Protein AF-F7XCB4-F1 (afdb_monomer_lite)

Sequence (61 aa):
MKSVEETYGIDNLHLTVARGYVAKLLANTRITRWLSYHRQEYLGEFQKIAEIDPQPEALDA

Foldseek 3Di:
DPVVVVVVVVVVVVLVVVLVVLVVQCVPPVNVVVCVVPPVVVNVVSCVSNVVPPPDPDDDD

Organism: Sinorhizobium meliloti (strain SM11) (NCBI:txid707241)

Secondary structure (DSSP, 8-state):
--TTHHHHHHHHHHHHHHHHHHHHHHT-HHHHHHHHHH-HHHHHHHHHHTT----------

pLDDT: mean 72.77, std 16.21, range [45.16, 93.12]

Radius of gyration: 15.94 Å; chains: 1; bounding box: 25×34×48 Å

Structure (mmCIF, N/CA/C/O backbone):
data_AF-F7XCB4-F1
#
_entry.id   AF-F7XCB4-F1
#
loop_
_atom_site.group_PDB
_atom_site.id
_atom_site.type_symbol
_atom_site.label_atom_id
_atom_site.label_alt_id
_atom_site.label_comp_id
_atom_site.label_asym_id
_atom_site.label_entity_id
_atom_site.label_seq_id
_atom_site.pdbx_PDB_ins_code
_atom_site.Cartn_x
_atom_site.Cartn_y
_atom_site.Cartn_z
_atom_site.occupancy
_atom_site.B_iso_or_equiv
_atom_site.auth_seq_id
_atom_site.auth_comp_id
_atom_site.auth_asym_id
_atom_site.auth_atom_id
_atom_site.pdbx_PDB_model_num
ATOM 1 N N . MET A 1 1 ? 4.177 -2.770 -35.928 1.00 48.22 1 MET A N 1
ATOM 2 C CA . MET A 1 1 ? 3.709 -3.427 -34.690 1.00 48.22 1 MET A CA 1
ATOM 3 C C . MET A 1 1 ? 4.931 -3.889 -33.912 1.00 48.22 1 MET A C 1
ATOM 5 O O . MET A 1 1 ? 5.422 -4.971 -34.175 1.00 48.22 1 MET A O 1
ATOM 9 N N . LYS A 1 2 ? 5.516 -2.998 -33.107 1.00 49.91 2 LYS A N 1
ATOM 10 C CA . LYS A 1 2 ? 6.674 -3.289 -32.232 1.00 49.91 2 LYS A CA 1
ATOM 11 C C . LYS A 1 2 ? 6.785 -2.275 -31.086 1.00 49.91 2 LYS A C 1
ATOM 13 O O . LYS A 1 2 ? 7.305 -2.581 -30.032 1.00 49.91 2 LYS A O 1
ATOM 18 N N . SER A 1 3 ? 6.196 -1.090 -31.261 1.00 49.47 3 SER A N 1
ATOM 19 C CA . SER A 1 3 ? 6.201 -0.019 -30.255 1.00 49.47 3 SER A CA 1
ATOM 20 C C . SER A 1 3 ? 5.168 -0.160 -29.129 1.00 49.47 3 SER A C 1
ATOM 22 O O . SER A 1 3 ? 5.154 0.678 -28.243 1.00 49.47 3 SER A O 1
ATOM 24 N N . VAL A 1 4 ? 4.292 -1.172 -29.150 1.00 49.25 4 VAL A N 1
ATOM 25 C CA . VAL A 1 4 ? 3.335 -1.424 -28.048 1.00 49.25 4 VAL A CA 1
ATOM 26 C C . VAL A 1 4 ? 3.919 -2.396 -27.018 1.00 49.25 4 VAL A C 1
ATOM 28 O O . VAL A 1 4 ? 3.607 -2.300 -25.840 1.00 49.25 4 VAL A O 1
ATOM 31 N N . GLU A 1 5 ? 4.817 -3.294 -27.428 1.00 52.78 5 GLU A N 1
ATOM 32 C CA . GLU A 1 5 ? 5.387 -4.327 -26.552 1.00 52.78 5 GLU A CA 1
ATOM 33 C C . GLU A 1 5 ? 6.444 -3.761 -25.584 1.00 52.78 5 GLU A C 1
ATOM 35 O O . GLU A 1 5 ? 6.537 -4.205 -24.442 1.00 52.78 5 GLU A O 1
ATOM 40 N N . GLU A 1 6 ? 7.192 -2.730 -25.994 1.00 50.28 6 GLU A N 1
ATOM 41 C CA . GLU A 1 6 ? 8.224 -2.096 -25.154 1.00 50.28 6 GLU A CA 1
ATOM 42 C C . GLU A 1 6 ? 7.647 -1.234 -24.018 1.00 50.28 6 GLU A C 1
ATOM 44 O O . GLU A 1 6 ? 8.216 -1.196 -22.927 1.00 50.28 6 GLU A O 1
ATOM 49 N N . THR A 1 7 ? 6.489 -0.597 -24.217 1.00 50.78 7 THR A N 1
ATOM 50 C CA . THR A 1 7 ? 5.807 0.165 -23.154 1.00 50.78 7 THR A CA 1
ATOM 51 C C . THR A 1 7 ? 5.169 -0.768 -22.118 1.00 50.78 7 THR A C 1
ATOM 53 O O . THR A 1 7 ? 5.219 -0.492 -20.920 1.00 50.78 7 THR A O 1
ATOM 56 N N . TYR A 1 8 ? 4.689 -1.941 -22.547 1.00 48.84 8 TYR A N 1
ATOM 57 C CA . TYR A 1 8 ? 4.111 -2.949 -21.654 1.00 48.84 8 TYR A CA 1
ATOM 58 C C . TYR A 1 8 ? 5.120 -3.519 -20.645 1.00 48.84 8 TYR A C 1
ATOM 60 O O . TYR A 1 8 ? 4.755 -3.763 -19.496 1.00 48.84 8 TYR A O 1
ATOM 68 N N . GLY A 1 9 ? 6.387 -3.717 -21.025 1.00 51.56 9 GLY A N 1
ATOM 69 C CA . GLY A 1 9 ? 7.411 -4.231 -20.101 1.00 51.56 9 GLY A CA 1
ATOM 70 C C . GLY A 1 9 ? 7.747 -3.263 -18.958 1.00 51.56 9 GLY A C 1
ATOM 71 O O . GLY A 1 9 ? 8.019 -3.690 -17.835 1.00 51.56 9 GLY A O 1
ATOM 72 N N . ILE A 1 10 ? 7.681 -1.960 -19.232 1.00 52.22 10 ILE A N 1
ATOM 73 C CA . ILE A 1 10 ? 8.005 -0.891 -18.281 1.00 52.22 10 ILE A CA 1
ATOM 74 C C . ILE A 1 10 ? 6.813 -0.615 -17.356 1.00 52.22 10 ILE A C 1
ATOM 76 O O . ILE A 1 10 ? 6.988 -0.589 -16.135 1.00 52.22 10 ILE A O 1
ATOM 80 N N . ASP A 1 11 ? 5.595 -0.521 -17.896 1.00 53.81 11 ASP A N 1
ATOM 81 C CA . ASP A 1 11 ? 4.391 -0.290 -17.086 1.00 53.81 11 ASP A CA 1
ATOM 82 C C . ASP A 1 11 ? 4.132 -1.432 -16.089 1.00 53.81 11 ASP A C 1
ATOM 84 O O . ASP A 1 11 ? 3.799 -1.180 -14.930 1.00 53.81 11 ASP A O 1
ATOM 88 N N . ASN A 1 12 ? 4.385 -2.690 -16.472 1.00 53.66 12 ASN A N 1
ATOM 89 C CA . ASN A 1 12 ? 4.258 -3.824 -15.548 1.00 53.66 12 ASN A CA 1
ATOM 90 C C . ASN A 1 12 ? 5.300 -3.787 -14.413 1.00 53.66 12 ASN A C 1
ATOM 92 O O . ASN A 1 12 ? 4.981 -4.129 -13.268 1.00 53.66 12 ASN A O 1
ATOM 96 N N . LEU A 1 13 ? 6.531 -3.337 -14.685 1.00 59.03 13 LEU A N 1
ATOM 97 C CA . LEU A 1 13 ? 7.566 -3.212 -13.654 1.00 59.03 13 LEU A CA 1
ATOM 98 C C . LEU A 1 13 ? 7.246 -2.078 -12.671 1.00 59.03 13 LEU A C 1
ATOM 100 O O . LEU A 1 13 ? 7.363 -2.266 -11.457 1.00 59.03 13 LEU A O 1
ATOM 104 N N . HIS A 1 14 ? 6.792 -0.926 -13.168 1.00 61.16 14 HIS A N 1
ATOM 105 C CA . HIS A 1 14 ? 6.387 0.191 -12.313 1.00 61.16 14 HIS A CA 1
ATOM 106 C C . HIS A 1 14 ? 5.198 -0.172 -11.423 1.00 61.16 14 HIS A C 1
ATOM 108 O O . HIS A 1 14 ? 5.215 0.146 -10.231 1.00 61.16 14 HIS A O 1
ATOM 114 N N . LEU A 1 15 ? 4.214 -0.899 -11.957 1.00 68.12 15 LEU A N 1
ATOM 115 C CA . LEU A 1 15 ? 3.073 -1.384 -11.178 1.00 68.12 15 LEU A CA 1
ATOM 116 C C . LEU A 1 15 ? 3.490 -2.421 -10.122 1.00 68.12 15 LEU A C 1
ATOM 118 O O . LEU A 1 15 ? 3.004 -2.361 -8.993 1.00 68.12 15 LEU A O 1
ATOM 122 N N . THR A 1 16 ? 4.448 -3.304 -10.430 1.00 72.19 16 THR A N 1
ATOM 123 C CA . THR A 1 16 ? 4.986 -4.289 -9.468 1.00 72.19 16 THR A CA 1
ATOM 124 C C . THR A 1 16 ? 5.709 -3.610 -8.304 1.00 72.19 16 THR A C 1
ATOM 126 O O . THR A 1 16 ? 5.505 -3.954 -7.136 1.00 72.19 16 THR A O 1
ATOM 129 N N . VAL A 1 17 ? 6.536 -2.607 -8.602 1.00 74.81 17 VAL A N 1
ATOM 130 C CA . VAL A 1 17 ? 7.266 -1.843 -7.583 1.00 74.81 17 VAL A CA 1
ATOM 131 C C . VAL A 1 17 ? 6.299 -1.012 -6.736 1.00 74.81 17 VAL A C 1
ATOM 133 O O . VAL A 1 17 ? 6.393 -1.032 -5.507 1.00 74.81 17 VAL A O 1
ATOM 136 N N . ALA A 1 18 ? 5.331 -0.337 -7.364 1.00 78.19 18 ALA A N 1
ATOM 137 C CA . ALA A 1 18 ? 4.298 0.419 -6.659 1.00 78.19 18 ALA A CA 1
ATOM 138 C C . ALA A 1 18 ? 3.489 -0.479 -5.711 1.00 78.19 18 ALA A C 1
ATOM 140 O O . ALA A 1 18 ? 3.349 -0.146 -4.533 1.00 78.19 18 ALA A O 1
AT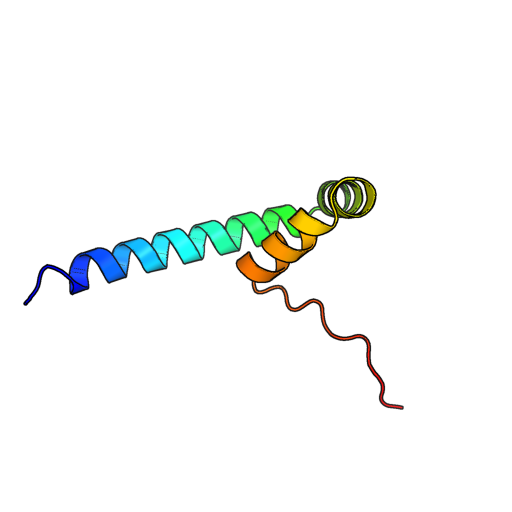OM 141 N N . ARG A 1 19 ? 3.050 -1.655 -6.177 1.00 81.94 19 ARG A N 1
ATOM 142 C CA . ARG A 1 19 ? 2.381 -2.672 -5.352 1.00 81.94 19 ARG A CA 1
ATOM 143 C C . ARG A 1 19 ? 3.225 -3.064 -4.141 1.00 81.94 19 ARG A C 1
ATOM 145 O O . ARG A 1 19 ? 2.729 -3.031 -3.017 1.00 81.94 19 ARG A O 1
ATOM 152 N N . GLY A 1 20 ? 4.508 -3.367 -4.345 1.00 84.75 20 GLY A N 1
ATOM 153 C CA . GLY A 1 20 ? 5.425 -3.731 -3.261 1.00 84.75 20 GLY A CA 1
ATOM 154 C C . GLY A 1 20 ? 5.603 -2.622 -2.217 1.00 84.75 20 GLY A C 1
ATOM 155 O O . GLY A 1 20 ? 5.623 -2.890 -1.013 1.00 84.75 20 GLY A O 1
ATOM 156 N N . TYR A 1 21 ? 5.672 -1.362 -2.652 1.00 87.06 21 TYR A N 1
ATOM 157 C CA . TYR A 1 21 ? 5.735 -0.223 -1.734 1.00 87.06 21 TYR A CA 1
ATOM 158 C C . TYR A 1 21 ? 4.434 -0.022 -0.957 1.00 87.06 21 TYR A C 1
ATOM 160 O 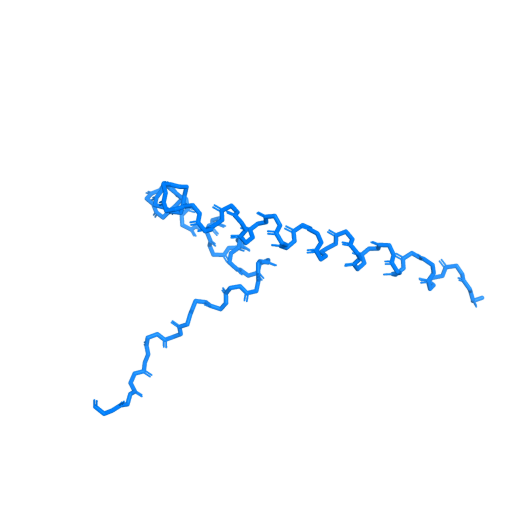O . TYR A 1 21 ? 4.495 0.212 0.251 1.00 87.06 21 TYR A O 1
ATOM 168 N N . VAL A 1 22 ? 3.274 -0.145 -1.608 1.00 87.50 22 VAL A N 1
ATOM 169 C CA . VAL A 1 22 ? 1.969 -0.043 -0.936 1.00 87.50 22 VAL A CA 1
ATOM 170 C C . VAL A 1 22 ? 1.795 -1.185 0.068 1.00 87.50 22 VAL A C 1
ATOM 172 O O . VAL A 1 22 ? 1.399 -0.934 1.204 1.00 87.50 22 VAL A O 1
ATOM 175 N N . ALA A 1 23 ? 2.194 -2.411 -0.275 1.00 86.94 23 ALA A N 1
ATOM 176 C CA . ALA A 1 23 ? 2.186 -3.535 0.659 1.00 86.94 23 ALA A CA 1
ATOM 177 C C . ALA A 1 23 ? 3.079 -3.266 1.885 1.00 86.94 23 ALA A C 1
ATOM 179 O O . ALA A 1 23 ? 2.654 -3.453 3.026 1.00 86.94 23 ALA A O 1
ATOM 180 N N . LYS A 1 24 ? 4.294 -2.738 1.679 1.00 88.50 24 LYS A N 1
ATOM 181 C CA . LYS A 1 24 ? 5.199 -2.351 2.776 1.00 88.50 24 LYS A CA 1
ATOM 182 C C . LYS A 1 24 ? 4.637 -1.209 3.630 1.00 88.50 24 LYS A C 1
ATOM 184 O O . LYS A 1 24 ? 4.855 -1.189 4.841 1.00 88.50 24 LYS A O 1
ATOM 189 N N . LEU A 1 25 ? 3.921 -0.266 3.019 1.00 88.31 25 LEU A N 1
ATOM 190 C CA . LEU A 1 25 ? 3.239 0.822 3.718 1.00 88.31 25 LEU A CA 1
ATOM 191 C C . LEU A 1 25 ? 2.117 0.278 4.618 1.00 88.31 25 LEU A C 1
ATOM 193 O O . LEU A 1 25 ? 2.042 0.654 5.787 1.00 88.31 25 LEU A O 1
ATOM 197 N N . LEU A 1 26 ? 1.300 -0.640 4.094 1.00 87.06 26 LEU A N 1
ATOM 198 C CA . LEU A 1 26 ? 0.202 -1.294 4.816 1.00 87.06 26 LEU A CA 1
ATOM 199 C C . LEU A 1 26 ? 0.678 -2.301 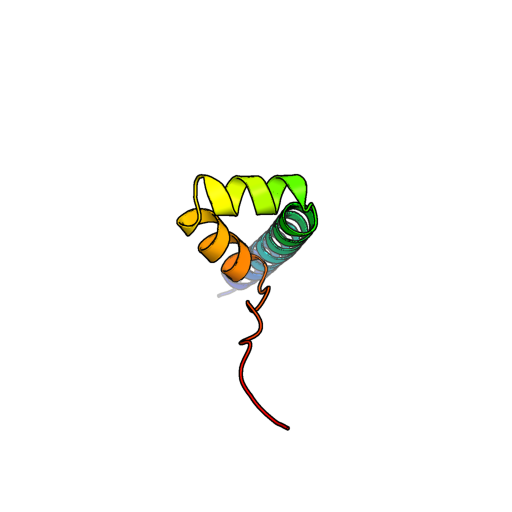5.878 1.00 87.06 26 LEU A C 1
ATOM 201 O O . LEU A 1 26 ? -0.030 -2.554 6.853 1.00 87.06 26 LEU A O 1
ATOM 205 N N . ALA A 1 27 ? 1.896 -2.832 5.759 1.00 87.62 27 ALA A N 1
ATOM 206 C CA . ALA A 1 27 ? 2.512 -3.643 6.811 1.00 87.62 27 ALA A CA 1
ATOM 207 C C . ALA A 1 27 ? 2.817 -2.830 8.088 1.00 87.62 27 ALA A C 1
ATOM 209 O O . ALA A 1 27 ? 3.008 -3.399 9.164 1.00 87.62 27 ALA A O 1
ATOM 210 N N . ASN A 1 28 ? 2.847 -1.494 8.009 1.00 92.25 28 ASN A N 1
ATOM 211 C CA . ASN A 1 28 ? 3.012 -0.645 9.181 1.0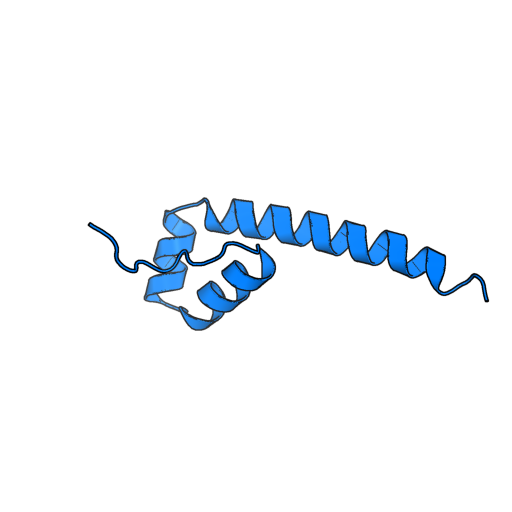0 92.25 28 ASN A CA 1
ATOM 212 C C . ASN A 1 28 ? 1.674 -0.458 9.912 1.00 92.25 28 ASN A C 1
ATOM 214 O O . ASN A 1 28 ? 0.834 0.355 9.522 1.00 92.25 28 ASN A O 1
ATOM 218 N N . THR A 1 29 ? 1.516 -1.143 11.046 1.00 87.69 29 THR A N 1
ATOM 219 C CA . THR A 1 29 ? 0.293 -1.118 11.864 1.00 87.69 29 THR A CA 1
ATOM 220 C C . THR A 1 29 ? -0.143 0.290 12.271 1.00 87.69 29 THR A C 1
ATOM 222 O O . THR A 1 29 ? -1.340 0.541 12.382 1.00 87.69 29 THR A O 1
ATOM 225 N N . ARG A 1 30 ? 0.785 1.238 12.471 1.00 91.69 30 ARG A N 1
ATOM 226 C CA . ARG A 1 30 ? 0.425 2.627 12.809 1.00 91.69 30 ARG A CA 1
ATOM 227 C C . ARG A 1 30 ? -0.279 3.318 11.640 1.00 91.69 30 ARG A C 1
ATOM 229 O O . ARG A 1 30 ? -1.247 4.041 11.864 1.00 91.69 30 ARG A O 1
ATOM 236 N N . ILE A 1 31 ? 0.203 3.089 10.422 1.00 87.44 31 ILE A N 1
ATOM 237 C CA . ILE A 1 31 ? -0.334 3.691 9.197 1.00 87.44 31 ILE A CA 1
ATOM 238 C C . ILE A 1 31 ? -1.679 3.053 8.862 1.00 87.44 31 ILE A C 1
ATOM 240 O O . ILE A 1 31 ? -2.660 3.769 8.683 1.00 87.44 31 ILE A O 1
ATOM 244 N N . THR A 1 32 ? -1.755 1.723 8.894 1.00 87.62 32 THR A N 1
ATOM 245 C CA . THR A 1 32 ? -2.997 0.976 8.651 1.00 87.62 32 THR A CA 1
ATOM 246 C C . THR A 1 32 ? -4.079 1.331 9.662 1.00 87.62 32 THR A C 1
ATOM 248 O O . THR A 1 32 ? -5.213 1.592 9.275 1.00 87.62 32 THR A O 1
ATOM 251 N N . ARG A 1 33 ? -3.721 1.456 10.946 1.00 89.00 33 ARG A N 1
ATOM 252 C CA . ARG A 1 33 ? -4.641 1.920 11.991 1.00 89.00 33 ARG A CA 1
ATOM 253 C C . ARG A 1 33 ? -5.113 3.354 11.745 1.00 89.00 33 ARG A C 1
ATOM 255 O O . ARG A 1 33 ? -6.287 3.655 11.911 1.00 89.00 33 ARG A O 1
ATOM 262 N N . TRP A 1 34 ? -4.220 4.266 11.369 1.00 93.12 34 TRP A N 1
ATOM 263 C CA . TRP A 1 34 ? -4.629 5.642 11.086 1.00 93.12 34 TRP A CA 1
ATOM 264 C C . TRP A 1 34 ? -5.583 5.712 9.886 1.00 93.12 34 TRP A C 1
ATOM 266 O O . TRP A 1 34 ? -6.610 6.389 9.971 1.00 93.12 34 TRP A O 1
ATOM 276 N N . LEU A 1 35 ? -5.283 4.964 8.817 1.00 88.44 35 LEU A N 1
ATOM 277 C CA . LEU A 1 35 ? -6.126 4.849 7.628 1.00 88.44 35 LEU A CA 1
ATOM 278 C C . LEU A 1 35 ? -7.492 4.246 7.961 1.00 88.44 35 LEU A C 1
ATOM 280 O O . LEU A 1 35 ? -8.500 4.804 7.537 1.00 88.44 35 LEU A O 1
ATOM 284 N N . SER A 1 36 ? -7.553 3.187 8.773 1.00 85.44 36 SER A N 1
ATOM 285 C CA . SER A 1 36 ? -8.829 2.578 9.167 1.00 85.44 36 SER A CA 1
ATOM 286 C C . SER A 1 36 ? -9.715 3.543 9.960 1.00 85.44 36 SER A C 1
ATOM 288 O O . SER A 1 36 ? -10.926 3.535 9.785 1.00 85.44 36 SER A O 1
ATOM 290 N N . TYR A 1 37 ? -9.129 4.402 10.803 1.00 89.94 37 TYR A N 1
ATOM 291 C CA . TYR A 1 37 ? -9.896 5.361 11.609 1.00 89.94 37 TYR A CA 1
ATOM 292 C C . TYR A 1 37 ? -10.327 6.622 10.853 1.00 89.94 37 TYR A C 1
ATOM 294 O O . TYR A 1 37 ? -11.371 7.182 11.174 1.00 89.94 37 TYR A O 1
ATOM 302 N N . HIS A 1 38 ? -9.533 7.099 9.891 1.00 87.50 38 HIS A N 1
ATOM 303 C CA . HIS A 1 38 ? -9.775 8.406 9.265 1.00 87.50 38 HIS A CA 1
ATOM 304 C C . HIS A 1 38 ? -10.242 8.310 7.814 1.00 87.50 38 HIS A C 1
ATOM 306 O O . HIS A 1 38 ? -10.921 9.221 7.342 1.00 87.50 38 HIS A O 1
ATOM 312 N N . ARG A 1 39 ? -9.838 7.265 7.081 1.00 84.50 39 ARG A N 1
ATOM 313 C CA . ARG A 1 39 ? -10.021 7.145 5.627 1.00 84.50 39 ARG A CA 1
ATOM 314 C C . ARG A 1 39 ? -10.078 5.679 5.173 1.00 84.50 39 ARG A C 1
ATOM 316 O O . ARG A 1 39 ? -9.235 5.221 4.399 1.00 84.50 39 ARG A O 1
ATOM 323 N N . GLN A 1 40 ? -11.095 4.955 5.635 1.00 83.50 40 GLN A N 1
ATOM 324 C CA . GLN A 1 40 ? -11.285 3.537 5.309 1.00 83.50 40 GLN A CA 1
ATOM 325 C C . GLN A 1 40 ? -11.418 3.280 3.793 1.00 83.50 40 GLN A C 1
ATOM 327 O O . GLN A 1 40 ? -10.978 2.243 3.307 1.00 83.50 40 GLN A O 1
ATOM 332 N N . GLU A 1 41 ? -11.949 4.243 3.033 1.00 85.94 41 GLU A N 1
ATOM 333 C CA . GLU A 1 41 ? -12.044 4.170 1.567 1.00 85.94 41 GLU A CA 1
ATOM 334 C C . GLU A 1 41 ? -10.662 4.037 0.903 1.00 85.94 41 GLU A C 1
ATOM 336 O O . GLU A 1 41 ? -10.474 3.184 0.041 1.00 85.94 41 GLU A O 1
ATOM 341 N N . TYR A 1 42 ? -9.657 4.799 1.357 1.00 84.81 42 TYR A N 1
ATOM 342 C CA . TYR A 1 42 ? -8.289 4.677 0.835 1.00 84.81 42 TYR A CA 1
ATOM 343 C C . TYR A 1 42 ? -7.619 3.375 1.259 1.00 84.81 42 TYR A C 1
ATOM 345 O O . TYR A 1 42 ? -6.828 2.823 0.500 1.00 84.81 42 TYR A O 1
ATOM 353 N N . LEU A 1 43 ? -7.937 2.869 2.454 1.00 84.81 43 LEU A N 1
ATOM 354 C CA . LEU A 1 43 ? -7.411 1.587 2.911 1.00 84.81 43 LEU A CA 1
ATOM 355 C C . LEU A 1 43 ? -7.840 0.450 1.973 1.00 84.81 43 LEU A C 1
ATOM 357 O O . LEU A 1 43 ? -6.988 -0.336 1.562 1.00 84.81 43 LEU A O 1
ATOM 361 N N . GLY A 1 44 ? -9.118 0.413 1.583 1.00 84.44 44 GLY A N 1
ATOM 362 C CA . GLY A 1 44 ? -9.640 -0.589 0.652 1.00 84.44 44 GLY A CA 1
ATOM 363 C C . GLY A 1 44 ? -8.988 -0.513 -0.731 1.00 84.44 44 GLY A C 1
ATOM 364 O O . GLY A 1 44 ? -8.584 -1.536 -1.280 1.00 84.44 44 GLY A O 1
ATOM 365 N N . GLU A 1 45 ? -8.809 0.691 -1.277 1.00 86.62 45 GLU A N 1
ATOM 366 C CA . GLU A 1 45 ? -8.124 0.866 -2.565 1.00 86.62 45 GLU A CA 1
ATOM 367 C C . GLU A 1 45 ? -6.637 0.483 -2.489 1.00 86.62 45 GLU A C 1
ATOM 369 O O . GLU A 1 45 ? -6.114 -0.166 -3.394 1.00 86.62 45 GLU A O 1
ATOM 374 N N . PHE A 1 46 ? -5.952 0.797 -1.387 1.00 86.69 46 PHE A N 1
ATOM 375 C CA . PHE A 1 46 ? -4.560 0.388 -1.188 1.00 86.69 46 PHE A CA 1
ATOM 376 C C . PHE A 1 46 ? -4.408 -1.123 -1.016 1.00 86.69 46 PHE A C 1
ATOM 378 O O . PHE A 1 46 ? -3.452 -1.684 -1.546 1.00 86.69 46 PHE A O 1
ATOM 385 N N . GLN A 1 47 ? -5.339 -1.793 -0.333 1.00 84.94 47 GLN A N 1
ATOM 386 C CA . GLN A 1 47 ? -5.358 -3.256 -0.229 1.00 84.94 47 GLN A CA 1
ATOM 387 C C . GLN A 1 47 ? -5.545 -3.910 -1.604 1.00 84.94 47 GLN A C 1
ATOM 389 O O . GLN A 1 47 ? -4.785 -4.812 -1.947 1.00 84.94 47 GLN A O 1
ATOM 394 N N . LYS A 1 48 ? -6.460 -3.386 -2.435 1.00 84.56 48 LYS A N 1
ATOM 395 C CA . LYS A 1 48 ? -6.650 -3.841 -3.825 1.00 84.56 48 LYS A CA 1
ATOM 396 C C . LYS A 1 48 ? -5.390 -3.660 -4.673 1.00 84.56 48 LYS A C 1
ATOM 398 O O . LYS A 1 48 ? -4.987 -4.586 -5.368 1.00 84.56 48 LYS A O 1
ATOM 403 N N . ILE A 1 49 ? -4.743 -2.492 -4.598 1.00 84.81 49 ILE A N 1
ATOM 404 C CA . ILE A 1 49 ? -3.491 -2.219 -5.328 1.00 84.81 49 ILE A CA 1
ATOM 405 C C . ILE A 1 49 ? -2.375 -3.157 -4.860 1.00 84.81 49 ILE A C 1
ATOM 407 O O . ILE A 1 49 ? -1.617 -3.675 -5.684 1.00 84.81 49 ILE A O 1
ATOM 411 N N . ALA A 1 50 ? -2.291 -3.381 -3.546 1.00 84.44 50 ALA A N 1
ATOM 412 C CA . ALA A 1 50 ? -1.335 -4.284 -2.923 1.00 84.44 50 ALA A CA 1
ATOM 413 C C . ALA A 1 50 ? -1.621 -5.771 -3.212 1.00 84.44 50 ALA A C 1
ATOM 415 O O . ALA A 1 50 ? -0.789 -6.599 -2.848 1.00 84.44 50 ALA A O 1
ATOM 416 N N . GLU A 1 51 ? -2.772 -6.103 -3.820 1.00 75.69 51 GLU A N 1
ATOM 417 C CA . GLU A 1 51 ? -3.334 -7.466 -3.875 1.00 75.69 51 GLU A CA 1
ATOM 418 C C . GLU A 1 51 ? -3.340 -8.154 -2.502 1.00 75.69 51 GLU A C 1
ATOM 420 O O . GLU A 1 51 ? -3.262 -9.376 -2.391 1.00 75.69 51 GLU A O 1
ATOM 425 N N . ILE A 1 52 ? -3.424 -7.359 -1.432 1.00 64.19 52 ILE A N 1
ATOM 426 C CA . ILE A 1 52 ? -3.686 -7.878 -0.099 1.00 64.19 52 ILE A CA 1
ATOM 427 C C . ILE A 1 52 ? -5.172 -8.167 -0.111 1.00 64.19 52 ILE A C 1
ATOM 429 O O . ILE A 1 52 ? -5.983 -7.266 0.105 1.00 64.19 52 ILE A O 1
ATOM 433 N N . ASP A 1 53 ? -5.516 -9.410 -0.430 1.00 55.16 53 ASP A N 1
ATOM 434 C CA . ASP A 1 53 ? -6.868 -9.900 -0.238 1.00 55.16 53 ASP A CA 1
ATOM 435 C C . ASP A 1 53 ? -7.218 -9.632 1.234 1.00 55.16 53 ASP A C 1
ATOM 437 O O . ASP A 1 53 ? -6.481 -10.084 2.124 1.00 55.16 53 ASP A O 1
ATOM 441 N N . PRO A 1 54 ? -8.243 -8.813 1.542 1.00 54.59 54 PRO A N 1
ATOM 442 C CA . PRO A 1 54 ? -8.781 -8.780 2.885 1.00 54.59 54 PRO A CA 1
ATOM 443 C C . PRO A 1 54 ? -9.399 -10.156 3.084 1.00 54.59 54 PRO A C 1
ATOM 445 O O . PRO A 1 54 ? -10.561 -10.358 2.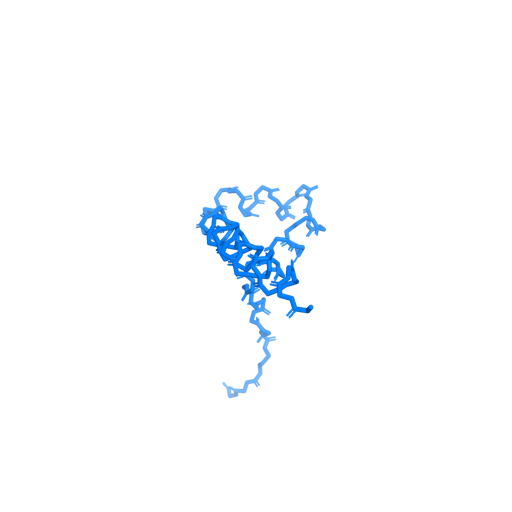746 1.00 54.59 54 PRO A O 1
ATOM 448 N N . GLN A 1 55 ? -8.565 -11.095 3.540 1.00 48.78 55 GLN A N 1
ATOM 449 C CA . GLN A 1 55 ? -8.906 -12.497 3.672 1.00 48.78 55 GLN A CA 1
ATOM 450 C C . GLN A 1 55 ? -10.293 -12.568 4.301 1.00 48.78 55 GLN A C 1
ATOM 452 O O . GLN A 1 55 ? -10.463 -12.021 5.399 1.00 48.78 55 GLN A O 1
ATOM 457 N N . PRO A 1 56 ? -11.290 -13.143 3.608 1.00 48.50 56 PRO A N 1
ATOM 458 C CA . PRO A 1 56 ? -12.615 -13.249 4.165 1.00 48.50 56 PRO A CA 1
ATOM 459 C C . PRO A 1 56 ? -12.475 -14.089 5.428 1.00 48.50 56 PRO A C 1
ATOM 461 O O . PRO A 1 56 ? -12.168 -15.279 5.388 1.00 48.50 56 PRO A O 1
ATOM 464 N N . GLU A 1 57 ? -12.656 -13.438 6.572 1.00 64.75 57 GLU A N 1
ATOM 465 C CA . GLU A 1 57 ? -13.142 -14.111 7.757 1.00 64.75 57 GLU A CA 1
ATOM 466 C C . GLU A 1 57 ? -14.474 -14.741 7.353 1.00 64.75 57 GLU A C 1
ATOM 468 O O . GLU A 1 57 ? -15.513 -14.083 7.333 1.00 64.75 57 GLU A O 1
ATOM 473 N N . ALA A 1 58 ? -14.430 -16.005 6.948 1.00 61.88 58 ALA A N 1
ATOM 474 C CA . ALA A 1 58 ? -15.609 -16.830 6.893 1.00 61.88 58 ALA A CA 1
ATOM 475 C C . ALA A 1 58 ? -15.234 -18.310 7.013 1.00 61.88 58 ALA A C 1
ATOM 477 O O . ALA A 1 58 ? -14.749 -18.917 6.067 1.00 61.88 58 ALA A O 1
ATOM 478 N N . LEU A 1 59 ? -15.548 -18.840 8.198 1.00 62.44 59 LEU A N 1
ATOM 479 C CA . LEU A 1 59 ? -16.361 -20.044 8.359 1.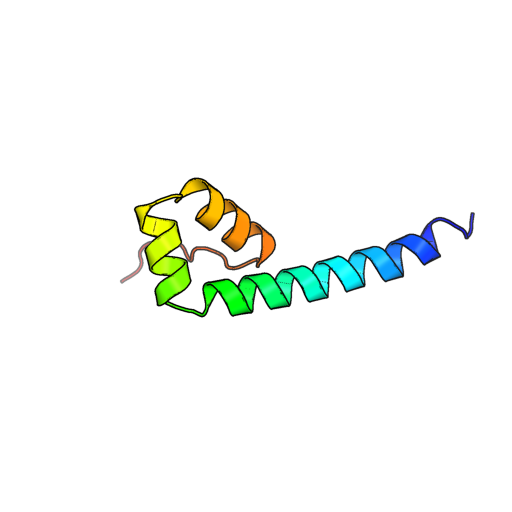00 62.44 59 LEU A CA 1
ATOM 480 C C . LEU A 1 59 ? -15.774 -21.332 7.765 1.00 62.44 59 LEU A C 1
ATOM 482 O O . LEU A 1 59 ? -16.022 -21.623 6.607 1.00 62.44 59 LEU A O 1
ATOM 486 N N . ASP A 1 60 ? -15.095 -22.130 8.595 1.00 53.66 60 ASP A N 1
ATOM 487 C CA . ASP A 1 60 ? -15.397 -23.564 8.722 1.00 53.66 60 ASP A CA 1
ATOM 488 C C . ASP A 1 60 ? -14.662 -24.198 9.925 1.00 53.66 60 ASP A C 1
ATOM 490 O O . ASP A 1 60 ? -13.440 -24.091 10.046 1.00 53.66 60 ASP A O 1
ATOM 494 N N . ALA A 1 61 ? -15.460 -24.907 10.741 1.00 45.16 61 ALA A N 1
ATOM 495 C CA . ALA A 1 61 ? -15.180 -25.733 11.933 1.00 45.16 61 ALA A CA 1
ATOM 496 C C . ALA A 1 61 ? -15.140 -25.045 13.314 1.00 45.16 61 ALA A C 1
ATOM 498 O O . ALA A 1 61 ? -14.078 -24.535 13.736 1.00 45.16 61 ALA A O 1
#

InterPro domains:
  IPR011111 RepB plasmid partition [PF07506] (1-46)